Protein AF-A0A183U6I3-F1 (afdb_monomer_lite)

Sequence (79 aa):
MEVRCPQNNLVPESGRHHFGVYHIPAPEGATCASVWAEHYGPPQGELRMKVFFERSDSSSKKNEANENVKETSRKYSTV

Organism: Toxocara canis (NCBI:txid6265)

Foldseek 3Di:
DDPDDDDPPDFDDWPPDKDKDFAADDDPPDDPVVCVVPDPDGGPDIDIGTDDTDDPPPPPDPDDVVVVVVVVVVVPPDD

Structure (mmCIF, N/CA/C/O backbone):
data_AF-A0A183U6I3-F1
#
_entry.id   AF-A0A183U6I3-F1
#
loop_
_atom_site.group_PDB
_atom_site.id
_atom_site.type_symbol
_atom_site.label_atom_id
_atom_site.label_alt_id
_atom_site.label_comp_id
_atom_site.label_asym_id
_atom_site.label_entity_id
_atom_site.label_seq_id
_atom_site.pdbx_PDB_ins_code
_atom_site.Cartn_x
_atom_site.Cartn_y
_atom_site.Cartn_z
_atom_site.occupancy
_atom_site.B_iso_or_equiv
_atom_site.auth_seq_id
_atom_site.auth_comp_id
_atom_site.auth_asym_id
_atom_site.auth_atom_id
_atom_site.pdbx_PDB_model_num
ATOM 1 N N . MET A 1 1 ? -6.107 -21.693 8.750 1.00 40.53 1 MET A N 1
ATOM 2 C CA . MET A 1 1 ? -6.869 -20.611 9.410 1.00 40.53 1 MET A CA 1
ATOM 3 C C . MET A 1 1 ? -7.675 -19.915 8.329 1.00 40.53 1 MET A C 1
ATOM 5 O O . MET A 1 1 ? -7.078 -19.303 7.458 1.00 40.53 1 MET A O 1
ATOM 9 N N . GLU A 1 2 ? -8.993 -20.100 8.303 1.00 42.03 2 GLU A N 1
ATOM 10 C CA . GLU A 1 2 ? -9.863 -19.447 7.316 1.00 42.03 2 GLU A CA 1
ATOM 11 C C . GLU A 1 2 ? -10.126 -17.999 7.737 1.00 42.03 2 GLU A C 1
ATOM 13 O O . GLU A 1 2 ? -10.581 -17.744 8.854 1.00 42.03 2 GLU A O 1
ATOM 18 N N . VAL A 1 3 ? -9.851 -17.045 6.847 1.00 55.16 3 VAL A N 1
ATOM 19 C CA . VAL A 1 3 ? -10.201 -15.637 7.054 1.00 55.16 3 VAL A CA 1
ATOM 20 C C . VAL A 1 3 ? -11.689 -15.486 6.742 1.00 55.16 3 VAL A C 1
ATOM 22 O O . VAL A 1 3 ? -12.082 -15.323 5.591 1.00 55.16 3 VAL A O 1
ATOM 25 N N . ARG A 1 4 ? -12.546 -15.608 7.760 1.00 58.50 4 ARG A N 1
ATOM 26 C CA . ARG A 1 4 ? -13.982 -15.339 7.608 1.00 58.50 4 ARG A CA 1
ATOM 27 C C . ARG A 1 4 ? -14.209 -13.830 7.639 1.00 58.50 4 ARG A C 1
ATOM 29 O O . ARG A 1 4 ? -14.085 -13.213 8.696 1.00 58.50 4 ARG A O 1
ATOM 36 N N . CYS A 1 5 ? -14.553 -13.242 6.496 1.00 55.09 5 CYS A N 1
ATOM 37 C CA . CYS A 1 5 ? -15.097 -11.887 6.463 1.00 55.09 5 CYS A CA 1
ATOM 38 C C . CYS A 1 5 ? -16.416 -11.857 7.269 1.00 55.09 5 CYS A C 1
ATOM 40 O O . CYS A 1 5 ? -17.228 -12.775 7.112 1.00 55.09 5 CYS A O 1
ATOM 42 N N . PRO A 1 6 ? -16.643 -10.866 8.154 1.00 58.44 6 PRO A N 1
ATOM 43 C CA . PRO A 1 6 ? -17.858 -10.802 8.964 1.00 58.44 6 PRO A CA 1
ATOM 44 C C . PRO A 1 6 ? -19.113 -10.722 8.088 1.00 58.44 6 PRO A C 1
ATOM 46 O O . PRO A 1 6 ? -19.110 -10.078 7.043 1.00 58.44 6 PRO A O 1
ATOM 49 N N . GLN A 1 7 ? -20.193 -11.372 8.525 1.00 61.25 7 GLN A N 1
ATOM 50 C CA . GLN A 1 7 ? -21.502 -11.305 7.871 1.00 61.25 7 GLN A CA 1
ATOM 51 C C . GLN A 1 7 ? -21.985 -9.846 7.772 1.00 61.25 7 GLN A C 1
ATOM 53 O O . GLN A 1 7 ? -21.793 -9.074 8.711 1.00 61.25 7 GLN A O 1
ATOM 58 N N . ASN A 1 8 ? -22.642 -9.520 6.650 1.00 58.25 8 ASN A N 1
ATOM 59 C CA . ASN A 1 8 ? -22.954 -8.192 6.082 1.00 58.25 8 ASN A CA 1
ATOM 60 C C . ASN A 1 8 ? -23.507 -7.086 7.014 1.00 58.25 8 ASN A C 1
ATOM 62 O O . ASN A 1 8 ? -23.615 -5.948 6.578 1.00 58.25 8 ASN A O 1
ATOM 66 N N . ASN A 1 9 ? -23.845 -7.384 8.272 1.00 58.53 9 ASN A N 1
ATOM 67 C CA . ASN A 1 9 ? -24.495 -6.459 9.209 1.00 58.53 9 ASN A CA 1
ATOM 68 C C . ASN A 1 9 ? -23.745 -6.287 10.544 1.00 58.53 9 ASN A C 1
ATOM 70 O O . ASN A 1 9 ? -24.247 -5.627 11.458 1.00 58.53 9 ASN A O 1
ATOM 74 N N . LEU A 1 10 ? -22.561 -6.884 10.699 1.00 68.88 10 LEU A N 1
ATOM 75 C CA . LEU A 1 10 ? -21.743 -6.721 11.899 1.00 68.88 10 LEU A CA 1
ATOM 76 C C . LEU A 1 10 ? -20.593 -5.766 11.608 1.00 68.88 10 LEU A C 1
ATOM 78 O O . LEU A 1 10 ? -19.828 -5.964 10.669 1.00 68.88 10 LEU A O 1
ATOM 82 N N . VAL A 1 11 ? -20.458 -4.741 12.449 1.00 70.50 11 VAL A N 1
ATOM 83 C CA . VAL A 1 11 ? -19.263 -3.900 12.432 1.00 70.50 11 VAL A CA 1
ATOM 84 C C . VAL A 1 11 ? -18.065 -4.790 12.760 1.00 70.50 11 VAL A C 1
ATOM 86 O O . VAL A 1 11 ? -18.102 -5.465 13.794 1.00 70.50 11 VAL A O 1
ATOM 89 N N . PRO A 1 12 ? -17.038 -4.846 11.894 1.00 78.50 12 PRO A N 1
ATOM 90 C CA . PRO A 1 12 ? -15.890 -5.698 12.139 1.00 78.50 12 PRO A CA 1
ATOM 91 C C . PRO A 1 12 ? -15.167 -5.300 13.424 1.00 78.50 12 PRO A C 1
ATOM 93 O O . PRO A 1 12 ? -15.118 -4.135 13.813 1.00 78.50 12 PRO A O 1
ATOM 96 N N . GLU A 1 13 ? -14.560 -6.285 14.074 1.00 78.56 13 GLU A N 1
ATOM 97 C CA . GLU A 1 13 ? -13.737 -6.051 15.256 1.00 78.56 13 GLU A CA 1
ATOM 98 C C . GLU A 1 13 ? -12.509 -5.188 14.904 1.00 78.56 13 GLU A C 1
ATOM 100 O O . GLU A 1 13 ? -11.678 -5.559 14.059 1.00 78.56 13 GLU A O 1
ATOM 105 N N . SER A 1 14 ? -12.412 -4.029 15.561 1.00 80.00 14 SER A N 1
ATOM 106 C CA . SER A 1 14 ? -11.281 -3.102 15.461 1.00 80.00 14 SER A CA 1
ATOM 107 C C . SER A 1 14 ? -9.981 -3.733 15.967 1.00 80.00 14 SER A C 1
ATOM 109 O O . SER A 1 14 ? -9.987 -4.591 16.844 1.00 80.00 14 SER A O 1
ATOM 111 N N . GLY A 1 15 ? -8.841 -3.306 15.418 1.00 77.88 15 GLY A N 1
ATOM 112 C CA . GLY A 1 15 ? -7.515 -3.758 15.869 1.00 77.88 15 GLY A CA 1
ATOM 113 C C . GLY A 1 15 ? -7.010 -5.067 15.249 1.00 77.88 15 GLY A C 1
ATOM 114 O O . GLY A 1 15 ? -5.815 -5.340 15.324 1.00 77.88 15 GLY A O 1
ATOM 115 N N . ARG A 1 16 ? -7.866 -5.838 14.566 1.00 84.69 16 ARG A N 1
ATOM 116 C CA . ARG A 1 16 ? -7.428 -6.984 13.740 1.00 84.69 16 ARG A CA 1
ATOM 117 C C . ARG A 1 16 ? -7.019 -6.578 12.324 1.00 84.69 16 ARG A C 1
ATOM 119 O O . ARG A 1 16 ? -6.186 -7.230 11.701 1.00 84.69 16 ARG A O 1
ATOM 126 N N . HIS A 1 17 ? -7.574 -5.479 11.829 1.00 88.06 17 HIS A N 1
ATOM 127 C CA . HIS A 1 17 ? -7.406 -5.019 10.457 1.00 88.06 17 HIS A CA 1
ATOM 128 C C . HIS A 1 17 ? -6.318 -3.947 10.377 1.00 88.06 17 HIS A C 1
ATOM 130 O O . HIS A 1 17 ? -6.270 -3.034 11.205 1.00 88.06 17 HIS A O 1
ATOM 136 N N . HIS A 1 18 ? -5.443 -4.068 9.380 1.00 91.81 18 HIS A N 1
ATOM 137 C CA . HIS A 1 18 ? -4.340 -3.142 9.155 1.00 91.81 18 HIS A CA 1
ATOM 138 C C . HIS A 1 18 ? -4.170 -2.881 7.659 1.00 91.81 18 HIS A C 1
ATOM 140 O O . HIS A 1 18 ? -4.296 -3.809 6.862 1.00 91.81 18 HIS A O 1
ATOM 146 N N . PHE A 1 19 ? -3.821 -1.650 7.295 1.00 94.62 19 PHE A N 1
ATOM 147 C CA . PHE A 1 19 ? -3.244 -1.347 5.988 1.00 94.62 19 PHE A CA 1
ATOM 148 C C . PHE A 1 19 ? -1.721 -1.346 6.108 1.00 94.62 19 PHE A C 1
ATOM 150 O O . PHE A 1 19 ? -1.175 -0.692 6.998 1.00 94.62 19 PHE A O 1
ATOM 157 N N . GLY A 1 20 ? -1.050 -2.093 5.235 1.00 93.88 20 GLY A N 1
ATOM 158 C CA . GLY A 1 20 ? 0.389 -1.983 5.017 1.00 93.88 20 GLY A CA 1
ATOM 159 C C . GLY A 1 20 ? 0.640 -1.086 3.813 1.00 93.88 20 GLY A C 1
ATOM 160 O O . GLY A 1 20 ? 0.086 -1.329 2.742 1.00 93.88 20 GLY A O 1
ATOM 161 N N . VAL A 1 21 ? 1.441 -0.043 3.993 1.00 94.56 21 VAL A N 1
ATOM 162 C CA . VAL A 1 21 ? 1.916 0.826 2.919 1.00 94.56 21 VAL A CA 1
ATOM 163 C C . VAL A 1 21 ? 3.407 0.591 2.783 1.00 94.56 21 VAL A C 1
ATOM 165 O O . VAL A 1 21 ? 4.166 0.817 3.722 1.00 94.56 21 VAL A O 1
ATOM 168 N N . TYR A 1 22 ? 3.811 0.134 1.609 1.00 94.75 22 TYR A N 1
ATOM 169 C CA . TYR A 1 22 ? 5.192 -0.192 1.295 1.00 94.75 22 TYR A CA 1
ATOM 170 C C . TYR A 1 22 ? 5.682 0.733 0.195 1.00 94.75 22 TYR A C 1
ATOM 172 O O . TYR A 1 22 ? 4.927 1.042 -0.730 1.00 94.75 22 TYR A O 1
ATOM 180 N N . HIS A 1 23 ? 6.937 1.162 0.277 1.00 93.69 23 HIS A N 1
ATOM 181 C CA . HIS A 1 23 ? 7.539 1.965 -0.779 1.00 93.69 23 HIS A CA 1
ATOM 182 C C . HIS A 1 23 ? 8.932 1.462 -1.147 1.00 93.69 23 HIS A C 1
ATOM 184 O O . HIS A 1 23 ? 9.703 1.002 -0.302 1.00 93.69 23 HIS A O 1
ATOM 190 N N . ILE A 1 24 ? 9.240 1.591 -2.432 1.00 94.19 24 ILE A N 1
ATOM 191 C CA . ILE A 1 24 ? 10.539 1.324 -3.044 1.00 94.19 24 ILE A CA 1
ATOM 192 C C . ILE A 1 24 ? 10.831 2.448 -4.044 1.00 94.19 24 ILE A C 1
ATOM 194 O O . ILE A 1 24 ? 9.889 3.063 -4.556 1.00 94.19 24 ILE A O 1
ATOM 198 N N . PRO A 1 25 ? 12.106 2.771 -4.294 1.00 91.19 25 PRO A N 1
ATOM 199 C CA . PRO A 1 25 ? 12.457 3.806 -5.249 1.00 91.19 25 PRO A CA 1
ATOM 200 C C . PRO A 1 25 ? 12.147 3.315 -6.666 1.00 91.19 25 PRO A C 1
ATOM 202 O O . PRO A 1 25 ? 12.474 2.187 -7.028 1.00 91.19 25 PRO A O 1
ATOM 205 N N . ALA A 1 26 ? 11.520 4.169 -7.471 1.00 92.25 26 ALA A N 1
ATOM 206 C CA . ALA A 1 26 ? 11.231 3.875 -8.868 1.00 92.25 26 ALA A CA 1
ATOM 207 C C . ALA A 1 26 ? 12.282 4.542 -9.771 1.00 92.25 26 ALA A C 1
ATOM 209 O O . ALA A 1 26 ? 12.482 5.755 -9.657 1.00 92.25 26 ALA A O 1
ATOM 210 N N . PRO A 1 27 ? 12.943 3.792 -10.670 1.00 90.19 27 PRO A N 1
ATOM 211 C CA . PRO A 1 27 ? 13.767 4.370 -11.727 1.00 90.19 27 PRO A CA 1
ATOM 212 C C . PRO A 1 27 ? 12.947 5.268 -12.664 1.00 90.19 27 PRO A C 1
ATOM 214 O O . PRO A 1 27 ? 11.741 5.073 -12.840 1.00 90.19 27 PRO A O 1
ATOM 217 N N . GLU A 1 28 ? 13.602 6.241 -13.299 1.00 93.94 28 GLU A N 1
ATOM 218 C CA . GLU A 1 28 ? 12.948 7.132 -14.260 1.00 93.94 28 GLU A CA 1
ATOM 219 C C . GLU A 1 28 ? 12.393 6.343 -15.457 1.00 93.94 28 GLU A C 1
ATOM 221 O O . GLU A 1 28 ? 13.046 5.452 -15.996 1.00 93.94 28 GLU A O 1
ATOM 226 N N . GLY A 1 29 ? 11.155 6.649 -15.854 1.00 92.75 29 GLY A N 1
ATOM 227 C CA . GLY A 1 29 ? 10.471 5.973 -16.961 1.00 92.75 29 GLY A CA 1
ATOM 228 C C . GLY A 1 29 ? 9.958 4.560 -16.649 1.00 92.75 29 GLY A C 1
ATOM 229 O O . GLY A 1 29 ? 9.336 3.945 -17.515 1.00 92.75 29 GLY A O 1
ATOM 230 N N . ALA A 1 30 ? 10.169 4.040 -15.436 1.00 92.31 30 ALA A N 1
ATOM 231 C CA . ALA A 1 30 ? 9.681 2.722 -15.049 1.00 92.31 30 ALA A CA 1
ATOM 232 C C . ALA A 1 30 ? 8.187 2.734 -14.680 1.00 92.31 30 ALA A C 1
ATOM 234 O O . ALA A 1 30 ? 7.641 3.724 -14.188 1.00 92.31 30 ALA A O 1
ATOM 235 N N . THR A 1 31 ? 7.516 1.597 -14.877 1.00 94.75 31 THR A N 1
ATOM 236 C CA . THR A 1 31 ? 6.120 1.421 -14.450 1.00 94.75 31 THR A CA 1
ATOM 237 C C . THR A 1 31 ? 6.060 0.862 -13.033 1.00 94.75 31 THR A C 1
ATOM 239 O O . THR A 1 31 ? 6.884 0.038 -12.652 1.00 94.75 31 THR A O 1
ATOM 242 N N . CYS A 1 32 ? 5.047 1.236 -12.250 1.00 92.31 32 CYS A N 1
ATOM 243 C CA . CYS A 1 32 ? 4.890 0.726 -10.882 1.00 92.31 32 CYS A CA 1
ATOM 244 C C . CYS A 1 32 ? 4.920 -0.817 -10.817 1.00 92.31 32 CYS A C 1
ATOM 246 O O . CYS A 1 32 ? 5.611 -1.393 -9.982 1.00 92.31 32 CYS A O 1
ATOM 248 N N . ALA A 1 33 ? 4.223 -1.488 -11.742 1.00 93.69 33 ALA A N 1
ATOM 249 C CA . ALA A 1 33 ? 4.170 -2.947 -11.787 1.00 93.69 33 ALA A CA 1
ATOM 250 C C . ALA A 1 33 ? 5.541 -3.581 -12.073 1.00 93.69 33 ALA A C 1
ATOM 252 O O . ALA A 1 33 ? 5.904 -4.549 -11.408 1.00 93.69 33 ALA A O 1
ATOM 253 N N . SER A 1 34 ? 6.308 -3.030 -13.022 1.00 93.56 34 SER A N 1
ATOM 254 C CA . SER A 1 34 ? 7.638 -3.559 -13.348 1.00 93.56 34 SER A CA 1
ATOM 255 C C . SER A 1 34 ? 8.615 -3.379 -12.188 1.00 93.56 34 SER A C 1
ATOM 257 O O . SER A 1 34 ? 9.334 -4.312 -11.851 1.00 93.56 34 SER A O 1
ATOM 259 N N . VAL A 1 35 ? 8.580 -2.225 -11.513 1.00 95.25 35 VAL A N 1
ATOM 260 C CA . VAL A 1 35 ? 9.471 -1.947 -10.375 1.00 95.25 35 VAL A CA 1
ATOM 261 C C . VAL A 1 35 ? 9.225 -2.925 -9.223 1.00 95.25 35 VAL A C 1
ATOM 263 O O . VAL A 1 35 ? 10.179 -3.455 -8.666 1.00 95.25 35 VAL A O 1
ATOM 266 N N . TRP A 1 36 ? 7.966 -3.236 -8.895 1.00 93.38 36 TRP A N 1
ATOM 267 C CA . TRP A 1 36 ? 7.668 -4.234 -7.858 1.00 93.38 36 TRP A CA 1
ATOM 268 C C . TRP A 1 36 ? 8.005 -5.668 -8.270 1.00 93.38 36 TRP A C 1
ATOM 270 O O . TRP A 1 36 ? 8.377 -6.462 -7.411 1.00 93.38 36 TRP A O 1
ATOM 280 N N . ALA A 1 37 ? 7.880 -6.008 -9.554 1.00 93.25 37 ALA A N 1
ATOM 281 C CA . ALA A 1 37 ? 8.220 -7.341 -10.049 1.00 93.25 37 ALA A CA 1
ATOM 282 C C . ALA A 1 37 ? 9.733 -7.618 -10.006 1.00 93.25 37 ALA A C 1
ATOM 284 O O . ALA A 1 37 ? 10.142 -8.756 -9.786 1.00 93.25 37 ALA A O 1
ATOM 285 N N . GLU A 1 38 ? 10.550 -6.585 -10.213 1.00 91.62 38 GLU A N 1
ATOM 286 C CA . GLU A 1 38 ? 12.014 -6.683 -10.260 1.00 91.62 38 GLU A CA 1
ATOM 287 C C . GLU A 1 38 ? 12.691 -6.389 -8.912 1.00 91.62 38 GLU A C 1
ATOM 289 O O . GLU A 1 38 ? 13.885 -6.647 -8.751 1.00 91.62 38 GLU A O 1
ATOM 294 N N . HIS A 1 39 ? 11.956 -5.857 -7.930 1.00 90.56 39 HIS A N 1
ATOM 295 C CA . HIS A 1 39 ? 12.505 -5.540 -6.614 1.00 90.56 39 HIS A CA 1
ATOM 296 C C . HIS A 1 39 ? 12.800 -6.808 -5.809 1.00 90.56 39 HIS A C 1
ATOM 298 O O . HIS A 1 39 ? 11.897 -7.543 -5.410 1.00 90.56 39 HIS A O 1
ATOM 304 N N . TYR A 1 40 ? 14.080 -7.031 -5.511 1.00 88.38 40 TYR A N 1
ATOM 305 C CA . TYR 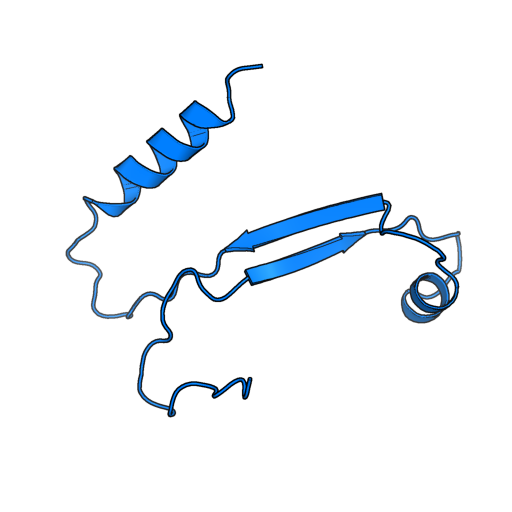A 1 40 ? 14.525 -8.113 -4.639 1.00 88.38 40 TYR A CA 1
ATOM 306 C C . TYR A 1 40 ? 14.776 -7.605 -3.219 1.00 88.38 40 TYR A C 1
ATOM 308 O O . TYR A 1 40 ? 15.497 -6.633 -3.001 1.00 88.38 40 TYR A 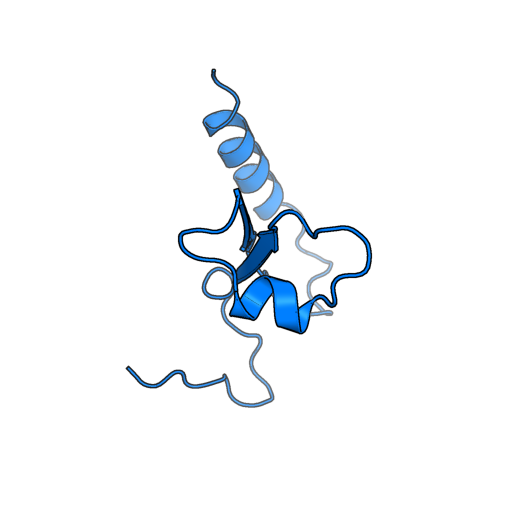O 1
ATOM 316 N N . GLY A 1 41 ? 14.243 -8.331 -2.237 1.00 88.94 41 GLY A N 1
ATOM 317 C CA . GLY A 1 41 ? 14.417 -8.025 -0.819 1.00 88.94 41 GLY A CA 1
ATOM 318 C C . GLY A 1 41 ? 13.266 -7.208 -0.224 1.00 88.94 41 GLY A C 1
ATOM 319 O O . GLY A 1 41 ? 12.239 -6.996 -0.872 1.00 88.94 41 GLY A O 1
ATOM 320 N N . PRO A 1 42 ? 13.392 -6.794 1.047 1.00 90.31 42 PRO A N 1
ATOM 321 C CA . PRO A 1 42 ? 12.346 -6.040 1.723 1.00 90.31 42 PRO A CA 1
ATOM 322 C C . PRO A 1 42 ? 12.138 -4.664 1.068 1.00 90.31 42 PRO A C 1
ATOM 324 O O . PRO A 1 42 ? 13.067 -4.120 0.460 1.00 90.31 42 PRO A O 1
ATOM 327 N N . PRO A 1 43 ? 10.935 -4.079 1.179 1.00 91.62 43 PRO A N 1
ATOM 328 C CA . PRO A 1 43 ? 10.699 -2.708 0.748 1.00 91.62 43 PRO A CA 1
ATOM 329 C C . PRO A 1 43 ? 11.576 -1.740 1.549 1.00 91.62 43 PRO A C 1
ATOM 331 O O . PRO A 1 43 ? 11.956 -2.023 2.685 1.00 91.62 43 PRO A O 1
ATOM 334 N N . GLN A 1 44 ? 11.887 -0.581 0.965 1.00 90.94 44 GLN A N 1
ATOM 335 C CA . GLN A 1 44 ? 12.745 0.410 1.619 1.00 90.94 44 GLN A CA 1
ATOM 336 C C . GLN A 1 44 ? 12.087 0.988 2.875 1.00 90.94 44 GLN A C 1
ATOM 338 O O . GLN A 1 44 ? 12.774 1.321 3.840 1.00 90.94 44 GLN A O 1
ATOM 343 N N . GLY A 1 45 ? 10.761 1.090 2.870 1.00 90.62 45 GLY A N 1
ATOM 344 C CA . GLY A 1 45 ? 10.007 1.419 4.065 1.00 90.62 45 GLY A CA 1
ATOM 345 C C . GLY A 1 45 ? 8.645 0.750 4.099 1.00 90.62 45 GLY A C 1
ATOM 346 O O . GLY A 1 45 ? 8.065 0.383 3.073 1.00 90.62 45 GLY A O 1
ATOM 347 N N . GLU A 1 46 ? 8.152 0.609 5.324 1.00 93.50 46 GLU A N 1
ATOM 348 C CA . GLU A 1 46 ? 6.861 0.034 5.666 1.00 93.50 46 GLU A CA 1
ATOM 349 C C . GLU A 1 46 ? 6.167 0.943 6.684 1.00 93.50 46 GLU A C 1
ATOM 351 O O . GLU A 1 46 ? 6.719 1.262 7.738 1.00 93.50 46 GLU A O 1
ATOM 356 N N . LEU A 1 47 ? 4.927 1.322 6.386 1.00 93.62 47 LEU A N 1
ATOM 357 C CA . LEU A 1 47 ? 4.018 1.962 7.324 1.00 93.62 47 LEU A CA 1
ATOM 358 C C . LEU A 1 47 ? 2.813 1.052 7.547 1.00 93.62 47 LEU A C 1
ATOM 360 O O . LEU A 1 47 ? 2.142 0.644 6.602 1.00 93.62 47 LEU A O 1
ATOM 364 N N . ARG A 1 48 ? 2.502 0.765 8.813 1.00 93.19 48 ARG A N 1
ATOM 365 C CA . ARG A 1 48 ? 1.332 -0.034 9.192 1.00 93.19 48 ARG A CA 1
ATOM 366 C C . ARG A 1 48 ? 0.305 0.834 9.897 1.00 93.19 48 ARG A C 1
ATOM 368 O O . ARG A 1 48 ? 0.565 1.367 10.972 1.00 93.19 48 ARG A O 1
ATOM 375 N N . MET A 1 49 ? -0.884 0.931 9.317 1.00 93.50 49 MET A N 1
ATOM 376 C CA . MET A 1 49 ? -1.996 1.705 9.863 1.00 93.50 49 MET A CA 1
ATOM 377 C C . MET A 1 49 ? -3.059 0.766 10.428 1.00 93.50 49 MET A C 1
ATOM 379 O O . MET A 1 49 ? -3.533 -0.126 9.727 1.00 93.50 49 MET A O 1
ATOM 383 N N . LYS A 1 50 ? -3.442 0.961 11.693 1.00 90.69 50 LYS A N 1
ATOM 384 C CA . LYS A 1 50 ? -4.534 0.214 12.338 1.00 90.69 50 LYS A CA 1
ATOM 385 C C . LYS A 1 50 ? -5.886 0.729 11.859 1.00 90.69 50 LYS A C 1
ATOM 387 O O . LYS A 1 50 ? -6.104 1.938 11.831 1.00 90.69 50 LYS A O 1
ATOM 392 N N . VAL A 1 51 ? -6.798 -0.185 11.541 1.00 89.88 51 VAL A N 1
ATOM 393 C CA . VAL A 1 51 ? -8.172 0.153 11.158 1.00 89.88 51 VAL A CA 1
ATOM 394 C C . VAL A 1 51 ? -9.091 0.016 12.368 1.00 89.88 51 VAL A C 1
ATOM 396 O O . VAL A 1 51 ? -9.138 -1.030 13.028 1.00 89.88 51 VAL A O 1
ATOM 399 N N . PHE A 1 52 ? -9.831 1.091 12.631 1.00 88.31 52 PHE A N 1
ATOM 400 C CA . PHE A 1 52 ? -10.884 1.154 13.634 1.00 88.31 52 PHE A CA 1
ATOM 401 C C . PHE A 1 52 ? -12.215 1.375 12.928 1.00 88.31 52 PHE A C 1
ATOM 403 O O . PHE A 1 52 ? -12.348 2.301 12.130 1.00 88.31 52 PHE A O 1
ATOM 410 N N . PHE A 1 53 ? -13.184 0.514 13.212 1.00 85.62 53 PHE A N 1
ATOM 411 C CA . PHE A 1 53 ? -14.537 0.651 12.697 1.00 85.62 53 PHE A CA 1
ATOM 412 C C . PHE A 1 53 ? -15.396 1.361 13.743 1.00 85.62 53 PHE A C 1
ATOM 414 O O . PHE A 1 53 ? -15.463 0.927 14.894 1.00 85.62 53 PHE A O 1
ATOM 421 N N . GLU A 1 54 ? -16.054 2.443 13.338 1.00 82.25 54 GLU A N 1
ATOM 422 C CA . GLU A 1 54 ? -16.994 3.196 14.168 1.00 82.25 54 GLU A CA 1
ATOM 423 C C . GLU A 1 54 ? -18.414 3.034 13.609 1.00 82.25 54 GLU A C 1
ATOM 425 O O . GLU A 1 54 ? -18.616 3.021 12.392 1.00 82.25 54 GLU A O 1
ATOM 430 N N . ARG A 1 55 ? -19.409 2.883 14.493 1.00 77.69 55 ARG A N 1
ATOM 431 C CA . ARG A 1 55 ? -20.822 2.926 14.095 1.00 77.69 55 ARG A CA 1
ATOM 432 C C . ARG A 1 55 ? -21.244 4.380 13.953 1.00 77.69 55 ARG A C 1
ATOM 434 O O . ARG A 1 55 ? -20.993 5.179 14.845 1.00 77.69 55 ARG A O 1
ATOM 441 N N . SER A 1 56 ? -21.962 4.707 12.886 1.00 73.44 56 SER A N 1
ATOM 442 C CA . SER A 1 56 ? -22.461 6.066 12.640 1.00 73.44 56 SER A CA 1
ATOM 443 C C . SER A 1 56 ? -23.326 6.621 13.786 1.00 73.44 56 SER A C 1
ATOM 445 O O . SER A 1 56 ? -23.397 7.831 13.966 1.00 73.44 56 SER A O 1
ATOM 447 N N . ASP A 1 57 ? -23.910 5.746 14.610 1.00 71.69 57 ASP A N 1
ATOM 448 C CA . ASP A 1 57 ? -24.823 6.112 15.698 1.00 71.69 57 ASP A CA 1
ATOM 449 C C . ASP A 1 57 ? -24.114 6.443 17.035 1.00 71.69 57 ASP A C 1
ATOM 451 O O . ASP A 1 57 ? -24.775 6.792 18.014 1.00 71.69 57 ASP A O 1
ATOM 455 N N . SER A 1 58 ? -22.779 6.315 17.138 1.00 58.81 58 SER A N 1
ATOM 456 C CA . SER A 1 58 ? -22.046 6.401 18.420 1.00 58.81 58 SER A CA 1
ATOM 457 C C . SER A 1 58 ? -21.501 7.783 18.802 1.00 58.81 58 SER A C 1
ATOM 459 O O . SER A 1 58 ? -20.682 7.881 19.720 1.00 58.81 58 SER A O 1
ATOM 461 N N . SER A 1 59 ? -21.976 8.871 18.188 1.00 55.91 59 SER A N 1
ATOM 462 C CA . SER A 1 59 ? -21.472 10.237 18.431 1.00 55.91 59 SER A CA 1
ATOM 463 C C . SER A 1 59 ? -21.609 10.757 19.877 1.00 55.91 59 SER A C 1
ATOM 465 O O . SER A 1 59 ? -21.149 11.858 20.171 1.00 55.91 59 SER A O 1
ATOM 467 N N . SER A 1 60 ? -22.198 9.990 20.799 1.00 54.28 60 SER A N 1
ATOM 468 C CA . SER A 1 60 ? -22.444 10.390 22.193 1.00 54.28 60 SER A CA 1
ATOM 469 C C . SER A 1 60 ? -21.430 9.881 23.230 1.00 54.28 60 SER A C 1
ATOM 471 O O . SER A 1 60 ? -21.610 10.171 24.409 1.00 54.28 60 SER A O 1
ATOM 473 N N . LYS A 1 61 ? -20.363 9.151 22.863 1.00 50.19 61 LYS A N 1
ATOM 474 C CA . LYS A 1 61 ? -19.343 8.693 23.842 1.00 50.19 61 LYS A CA 1
ATOM 475 C C . LYS A 1 61 ? -17.900 8.933 23.386 1.00 50.19 61 LYS A C 1
ATOM 477 O O . LYS A 1 61 ? -17.073 8.029 23.364 1.00 50.19 61 LYS A O 1
ATOM 482 N N . LYS A 1 62 ? -17.563 10.179 23.055 1.00 46.06 62 LYS A N 1
ATOM 483 C CA . LYS A 1 62 ? -16.161 10.617 22.982 1.00 46.06 62 LYS A CA 1
ATOM 484 C C . LYS A 1 62 ? -15.696 10.919 24.402 1.00 46.06 62 LYS A C 1
ATOM 486 O O . LYS A 1 62 ? -16.016 12.003 24.850 1.00 46.06 62 LYS A O 1
ATOM 491 N N . ASN A 1 63 ? -15.016 10.004 25.100 1.00 49.22 63 ASN A N 1
ATOM 492 C CA . ASN A 1 63 ? -14.126 10.371 26.222 1.00 49.22 63 ASN A CA 1
ATOM 493 C C . ASN A 1 63 ? -13.076 9.302 26.604 1.00 49.22 63 ASN A C 1
ATOM 495 O O . ASN A 1 63 ? -12.038 9.692 27.115 1.00 49.22 63 ASN A O 1
ATOM 499 N N . GLU A 1 64 ? -13.234 8.007 26.296 1.00 52.91 64 GLU A N 1
ATOM 500 C CA . GLU A 1 64 ? -12.249 6.987 26.745 1.00 52.91 64 GLU A CA 1
ATOM 501 C C . GLU A 1 64 ? -11.169 6.614 25.706 1.00 52.91 64 GLU A C 1
ATOM 503 O O . GLU A 1 64 ? -10.058 6.234 26.067 1.00 52.91 64 GLU A O 1
ATOM 508 N N . ALA A 1 65 ? -11.420 6.772 24.400 1.00 52.34 65 ALA A N 1
ATOM 509 C CA . ALA A 1 65 ? -10.437 6.401 23.367 1.00 52.34 65 ALA A CA 1
ATOM 510 C C . ALA A 1 65 ? -9.246 7.379 23.263 1.00 52.34 65 ALA A C 1
AT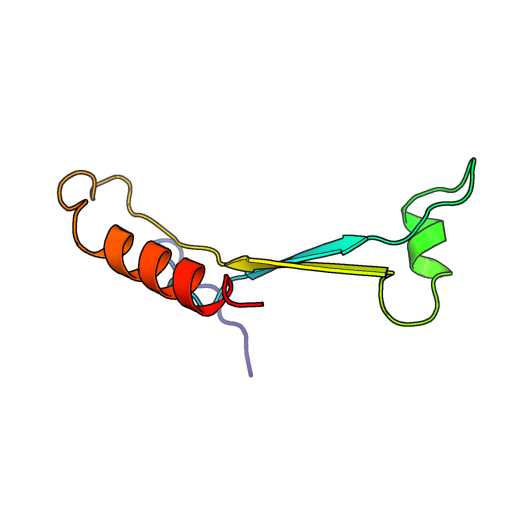OM 512 O O . ALA A 1 65 ? -8.1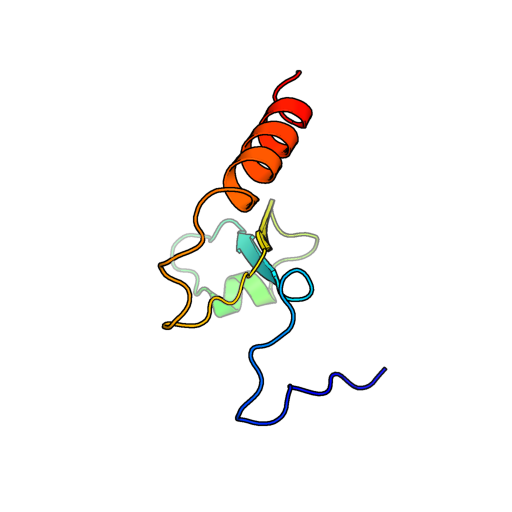70 7.016 22.784 1.00 52.34 65 ALA A O 1
ATOM 513 N N . ASN A 1 66 ? -9.422 8.617 23.733 1.00 48.25 66 ASN A N 1
ATOM 514 C CA . ASN A 1 66 ? -8.437 9.691 23.582 1.00 48.25 66 ASN A CA 1
ATOM 515 C C . ASN A 1 66 ? -7.275 9.589 24.588 1.00 48.25 66 ASN A C 1
ATOM 517 O O . ASN A 1 66 ? -6.206 10.147 24.335 1.00 48.25 66 ASN A O 1
ATOM 521 N N . GLU A 1 67 ? -7.451 8.880 25.707 1.00 51.09 67 GLU A N 1
ATOM 522 C CA . GLU A 1 67 ? -6.369 8.628 26.670 1.00 51.09 67 GLU A CA 1
ATOM 523 C C . GLU A 1 67 ? -5.383 7.572 26.157 1.00 51.09 67 GLU A C 1
ATOM 525 O O . GLU A 1 67 ? -4.170 7.764 26.246 1.00 51.09 67 GLU A O 1
ATOM 530 N N . ASN A 1 68 ? -5.878 6.519 25.501 1.00 47.34 68 ASN A N 1
ATOM 531 C CA . ASN A 1 68 ? -5.033 5.426 25.012 1.00 47.34 68 ASN A CA 1
ATOM 532 C C . ASN A 1 68 ? -4.111 5.865 23.850 1.00 47.34 68 ASN A C 1
ATOM 534 O O . ASN A 1 68 ? -2.953 5.450 23.769 1.00 47.34 68 ASN A O 1
ATOM 538 N N . VAL A 1 69 ? -4.568 6.786 22.988 1.00 55.56 69 VAL A N 1
ATOM 539 C CA . VAL A 1 69 ? -3.742 7.368 21.905 1.00 55.56 69 VAL A CA 1
ATOM 540 C C . VAL A 1 69 ? -2.630 8.270 22.461 1.00 55.56 69 VAL A C 1
ATOM 542 O O . VAL A 1 69 ? -1.51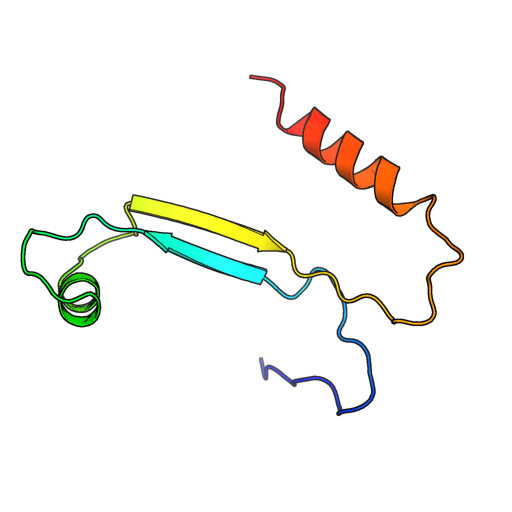1 8.273 21.944 1.00 55.56 69 VAL A O 1
ATOM 545 N N . LYS A 1 70 ? -2.887 9.001 23.555 1.00 50.03 70 LYS A N 1
ATOM 546 C CA . LYS A 1 70 ? -1.863 9.832 24.211 1.00 50.03 70 LYS A CA 1
ATOM 547 C C . LYS A 1 70 ? -0.828 8.987 24.952 1.00 50.03 70 LYS A C 1
ATOM 549 O O . LYS A 1 70 ? 0.358 9.309 24.901 1.00 50.03 70 LYS A O 1
ATOM 554 N N . GLU A 1 71 ? -1.244 7.899 25.600 1.00 48.38 71 GLU A N 1
ATOM 555 C CA . GLU A 1 71 ? -0.317 7.006 26.303 1.00 48.38 71 GLU A CA 1
ATOM 556 C C . GLU A 1 71 ? 0.584 6.230 25.332 1.00 48.38 71 GLU A C 1
ATOM 558 O O . GLU A 1 71 ? 1.792 6.119 25.557 1.00 48.38 71 GLU A O 1
ATOM 563 N N . THR A 1 72 ? 0.034 5.760 24.210 1.00 51.28 72 THR A N 1
ATOM 564 C CA . THR A 1 72 ? 0.833 5.103 23.166 1.00 51.28 72 THR A CA 1
ATOM 565 C C . THR A 1 72 ? 1.804 6.079 22.502 1.00 51.28 72 THR A C 1
ATOM 567 O O . THR A 1 72 ? 2.981 5.751 22.385 1.00 51.28 72 THR A O 1
ATOM 570 N N . SER A 1 73 ? 1.388 7.309 22.181 1.00 50.59 73 SER A N 1
ATOM 571 C CA . SER A 1 73 ? 2.304 8.328 21.642 1.00 50.59 73 SER A CA 1
ATOM 572 C C . SER A 1 73 ? 3.416 8.724 22.625 1.00 50.59 73 SER A C 1
ATOM 574 O O . SER A 1 73 ? 4.530 9.011 22.190 1.00 50.59 73 SER A O 1
ATOM 576 N N . ARG A 1 74 ? 3.159 8.712 23.942 1.00 51.22 74 ARG A N 1
ATOM 577 C CA . ARG A 1 74 ? 4.182 8.997 24.965 1.00 51.22 74 ARG A CA 1
ATOM 578 C C . ARG A 1 74 ? 5.207 7.867 25.097 1.00 51.22 74 ARG A C 1
ATOM 580 O O . ARG A 1 74 ? 6.379 8.156 25.304 1.00 51.22 74 ARG A O 1
ATOM 587 N N . LYS A 1 75 ? 4.795 6.603 24.925 1.00 47.44 75 LYS A N 1
ATOM 588 C CA . LYS A 1 75 ? 5.700 5.436 24.973 1.00 47.44 75 LYS A CA 1
ATOM 589 C C . LYS A 1 75 ? 6.669 5.355 23.785 1.00 47.44 75 LYS A C 1
ATOM 591 O O . LYS A 1 75 ? 7.733 4.773 23.943 1.00 47.44 75 LYS A O 1
ATOM 596 N N . TYR A 1 76 ? 6.344 5.958 22.639 1.00 44.56 76 TYR A N 1
ATOM 597 C CA . TYR A 1 76 ? 7.226 5.988 21.458 1.00 44.56 76 TYR A CA 1
ATOM 598 C C . TYR A 1 76 ? 7.985 7.316 21.266 1.00 44.56 76 TYR A C 1
ATOM 600 O O . TYR A 1 76 ? 8.732 7.444 20.303 1.00 44.56 76 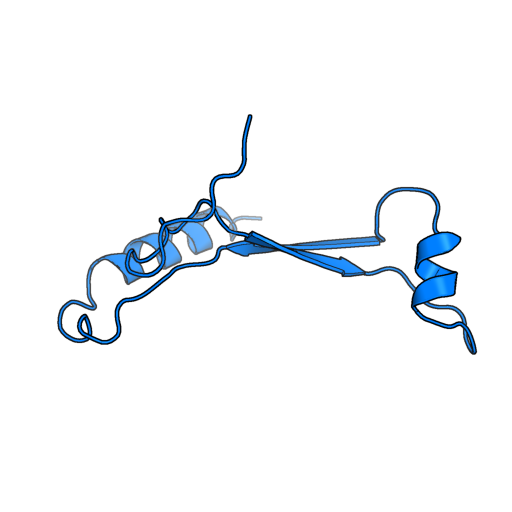TYR A O 1
ATOM 608 N N . SER A 1 77 ? 7.824 8.293 22.168 1.00 45.94 77 SER A N 1
ATOM 609 C CA . SER A 1 77 ? 8.475 9.615 22.086 1.00 45.94 77 SER A CA 1
ATOM 610 C C . SER A 1 77 ? 9.675 9.775 23.035 1.00 45.94 77 SER A C 1
ATOM 612 O O . SER A 1 77 ? 10.140 10.894 23.242 1.00 45.94 77 SER A O 1
ATOM 614 N N . THR A 1 78 ? 10.173 8.697 23.645 1.00 48.66 78 THR A N 1
ATOM 615 C CA . THR A 1 78 ? 11.435 8.726 24.402 1.00 48.66 78 THR A CA 1
ATOM 616 C C . THR A 1 78 ? 12.517 8.004 23.610 1.00 48.66 78 THR A C 1
ATOM 618 O O . THR A 1 78 ? 12.767 6.820 23.824 1.00 48.66 78 THR A O 1
ATOM 621 N N . VAL A 1 79 ? 13.123 8.750 22.686 1.00 39.22 79 VAL A N 1
ATOM 622 C CA . VAL A 1 79 ? 14.519 8.610 22.254 1.00 39.22 79 VAL A CA 1
ATOM 623 C C . VAL A 1 79 ? 15.105 10.013 22.235 1.00 39.22 79 VAL A C 1
ATOM 625 O O . VAL A 1 79 ? 14.401 10.909 21.716 1.00 39.22 79 VAL A O 1
#

InterPro domains:
  IPR008962 PapD-like superfamily [SSF49354] (6-54)

pLDDT: mean 73.88, std 19.37, range [39.22, 95.25]

Radius of gyration: 18.82 Å; chains: 1; bounding box: 39×31×44 Å

Secondary structure (DSSP, 8-state):
----PPPTTSPPPTTS-EEEEEE-PPPTT--HHHHHHH--SS-SEEEEEE-----TT-TT--SSHHHHHHHHHHHTS--